Protein AF-A0A5K0XU65-F1 (afdb_monomer_lite)

Radius of gyration: 23.32 Å; chains: 1; bounding box: 62×38×69 Å

Organism: NCBI:txid210225

Secondary structure (DSSP, 8-state):
--------------------------------------PPPPPPP-------TTS-HHHHHHHHHHHHHHHHHHHHHHTTS-SSS---TTSHHHHHHHHHHHHHHHHHHHHHHTSGGG--

pLDDT: mean 71.57, std 26.28, range [26.27, 98.19]

InterPro domains:
  IPR002013 SAC domain [PS50275] (1-114)
  IPR043573 Polyphosphoinositide phosphatase Fig4-like [PTHR45738] (4-120)

Sequence (120 aa):
QNGGLYVSGSTESNNSEDSQDAEFGNEEGSIDMNASHVVKDPMFQTGVLRTNCIDCLDRTNVAQYAYGLAALGQQLYALGLTDDPTIDLDAPLAEKLMEFYERMGDTLALQYGGSPAHNK

Structure (mmCIF, N/CA/C/O backbone):
data_AF-A0A5K0XU65-F1
#
_entry.id   AF-A0A5K0XU65-F1
#
loop_
_atom_site.group_PDB
_atom_site.id
_atom_site.type_symbol
_atom_site.label_atom_id
_atom_site.label_alt_id
_atom_site.label_comp_id
_atom_site.label_asym_id
_atom_site.label_entity_id
_atom_site.label_seq_id
_atom_site.pdbx_PDB_ins_code
_atom_site.Cartn_x
_atom_site.Cartn_y
_atom_site.Cartn_z
_atom_site.occupancy
_atom_site.B_iso_or_equiv
_atom_site.auth_seq_id
_atom_site.auth_comp_id
_atom_site.auth_asym_id
_atom_site.auth_atom_id
_atom_site.pdbx_PDB_model_num
ATOM 1 N N . GLN A 1 1 ? -9.257 -25.158 -4.599 1.00 36.75 1 GLN A N 1
ATOM 2 C CA . GLN A 1 1 ? -8.281 -25.139 -3.491 1.00 36.75 1 GLN A CA 1
ATOM 3 C C . GLN A 1 1 ? -8.238 -23.703 -3.005 1.00 36.75 1 GLN A C 1
ATOM 5 O O . GLN A 1 1 ? -7.588 -22.883 -3.633 1.00 36.75 1 GLN A O 1
ATOM 10 N N . ASN A 1 2 ? -9.043 -23.378 -1.993 1.00 31.23 2 ASN A N 1
ATOM 11 C CA . ASN A 1 2 ? -9.163 -22.018 -1.471 1.00 31.23 2 ASN A CA 1
ATOM 12 C C . ASN A 1 2 ? -8.254 -21.912 -0.247 1.00 31.23 2 ASN A C 1
ATOM 14 O O . ASN A 1 2 ? -8.581 -22.452 0.806 1.00 31.23 2 ASN A O 1
ATOM 18 N N . GLY A 1 3 ? -7.087 -21.292 -0.415 1.00 30.89 3 GLY A N 1
ATOM 19 C CA . GLY A 1 3 ? -6.159 -21.002 0.674 1.00 30.89 3 GLY A CA 1
ATOM 20 C C . GLY A 1 3 ? -6.478 -19.642 1.278 1.00 30.89 3 GLY A C 1
ATOM 21 O O . GLY A 1 3 ? -5.951 -18.635 0.821 1.00 30.89 3 GLY A O 1
ATOM 22 N N . GLY A 1 4 ? -7.362 -19.612 2.276 1.00 32.38 4 GLY A N 1
ATOM 23 C CA . GLY A 1 4 ? -7.521 -18.447 3.144 1.00 32.38 4 GLY A CA 1
ATOM 24 C C . GLY A 1 4 ? -6.329 -18.360 4.095 1.00 32.38 4 GLY A C 1
ATOM 25 O O . GLY A 1 4 ? -6.037 -19.321 4.807 1.00 32.38 4 GLY A O 1
ATOM 26 N N . LEU A 1 5 ? -5.618 -17.234 4.076 1.00 35.59 5 LEU A N 1
ATOM 27 C CA . LEU A 1 5 ? -4.497 -16.965 4.971 1.00 35.59 5 LEU A CA 1
ATOM 28 C C . LEU A 1 5 ? -5.052 -16.469 6.314 1.00 35.59 5 LEU A C 1
ATOM 30 O O . LEU A 1 5 ? -5.423 -15.307 6.445 1.00 35.59 5 LEU A O 1
ATOM 34 N N . TYR A 1 6 ? -5.137 -17.363 7.298 1.00 31.25 6 TY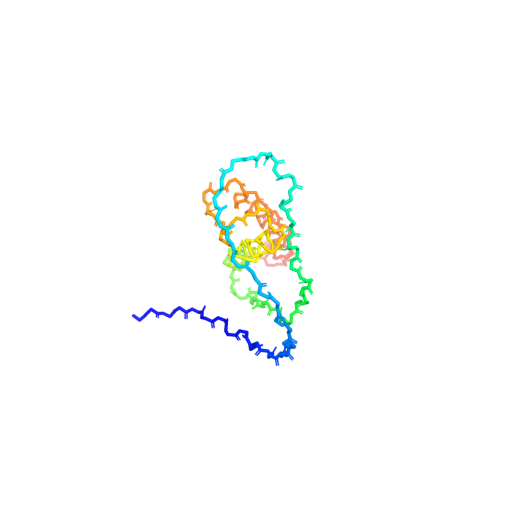R A N 1
ATOM 35 C CA . TYR A 1 6 ? -5.501 -17.013 8.671 1.00 31.25 6 TYR A CA 1
ATOM 36 C C . TYR A 1 6 ? -4.236 -16.698 9.470 1.00 31.25 6 TYR A C 1
ATOM 38 O O . TYR A 1 6 ? -3.353 -17.544 9.609 1.00 31.25 6 TYR A O 1
ATOM 46 N N . VAL A 1 7 ? -4.151 -15.483 10.008 1.00 35.88 7 VAL A N 1
ATOM 47 C CA . VAL A 1 7 ? -3.113 -15.095 10.968 1.00 35.88 7 VAL A CA 1
ATOM 48 C C . VAL A 1 7 ? -3.657 -15.370 12.370 1.00 35.88 7 VAL A C 1
ATOM 50 O O . VAL A 1 7 ? -4.451 -14.597 12.897 1.00 35.88 7 VAL A O 1
ATOM 53 N N . SER A 1 8 ? -3.263 -16.496 12.969 1.00 33.38 8 SER A N 1
ATOM 54 C CA . SER A 1 8 ? -3.530 -16.772 14.385 1.00 33.38 8 SER A CA 1
ATOM 55 C C . SER A 1 8 ? -2.557 -15.981 15.257 1.00 33.38 8 SER A C 1
ATOM 57 O O . SER A 1 8 ? -1.386 -16.335 15.364 1.00 33.38 8 SER A O 1
ATOM 59 N N . GLY A 1 9 ? -3.051 -14.918 15.891 1.00 32.47 9 GLY A N 1
ATOM 60 C CA . GLY A 1 9 ? -2.412 -14.317 17.058 1.00 32.47 9 GLY A CA 1
ATOM 61 C C . GLY A 1 9 ? -2.825 -15.085 18.312 1.00 32.47 9 GLY A C 1
ATOM 62 O O . GLY A 1 9 ? -4.011 -15.195 18.610 1.00 32.47 9 GLY A O 1
ATOM 63 N N . SER A 1 10 ? -1.859 -15.656 19.022 1.00 30.56 10 SER A N 1
ATOM 64 C CA . SER A 1 10 ? -2.054 -16.299 20.320 1.00 30.56 10 SER A CA 1
ATOM 65 C C . SER A 1 10 ? -2.431 -15.256 21.376 1.00 30.56 10 SER A C 1
ATOM 67 O O . SER A 1 10 ? -1.622 -14.396 21.714 1.00 30.56 10 SER A O 1
ATOM 69 N N . THR A 1 11 ? -3.659 -15.329 21.887 1.00 33.72 11 THR A N 1
ATOM 70 C CA . THR A 1 11 ? -4.126 -14.560 23.046 1.00 33.72 11 THR A CA 1
ATOM 71 C C . THR A 1 11 ? -3.619 -15.206 24.331 1.00 33.72 11 THR A C 1
ATOM 73 O O . THR A 1 11 ? -4.070 -16.293 24.693 1.00 33.72 11 THR A O 1
ATOM 76 N N . GLU A 1 12 ? -2.700 -14.541 25.028 1.00 30.16 12 GLU A N 1
ATOM 77 C CA . GLU A 1 12 ? -2.394 -14.848 26.425 1.00 30.16 12 GLU A CA 1
ATOM 78 C C . GLU A 1 12 ? -3.507 -14.273 27.310 1.00 30.16 12 GLU A C 1
ATOM 80 O O . GLU A 1 12 ? -3.736 -13.065 27.362 1.00 30.16 12 GLU A O 1
ATOM 85 N N . SER A 1 13 ? -4.253 -15.169 27.954 1.00 30.16 13 SER A N 1
ATOM 86 C CA . SER A 1 13 ? -5.329 -14.849 28.887 1.00 30.16 13 SER A CA 1
ATOM 87 C C . SER A 1 13 ? -4.746 -14.470 30.247 1.00 30.16 13 SER A C 1
ATOM 89 O O . SER A 1 13 ? -4.105 -15.302 30.882 1.00 30.16 13 SER A O 1
ATOM 91 N N . ASN A 1 14 ? -5.033 -13.262 30.731 1.00 30.45 14 ASN A N 1
ATOM 92 C CA . ASN A 1 14 ? -4.932 -12.944 32.153 1.00 30.45 14 ASN A CA 1
ATOM 93 C C . ASN A 1 14 ? -6.325 -12.580 32.670 1.00 30.45 14 ASN A C 1
ATOM 95 O O . ASN A 1 14 ? -6.862 -11.519 32.360 1.00 30.45 14 ASN A O 1
ATOM 99 N N . ASN A 1 15 ? -6.900 -13.518 33.424 1.00 32.25 15 ASN A N 1
ATOM 100 C CA . ASN A 1 15 ? -8.128 -13.347 34.187 1.00 32.25 15 ASN A CA 1
ATOM 101 C C . ASN A 1 15 ? -7.873 -12.433 35.388 1.00 32.25 15 ASN A C 1
ATOM 103 O O . ASN A 1 15 ? -6.987 -12.717 36.193 1.00 32.25 15 ASN A O 1
ATOM 107 N N . SER A 1 16 ? -8.736 -11.437 35.558 1.00 36.78 16 SER A N 1
ATOM 108 C CA . SER A 1 16 ? -8.997 -10.809 36.852 1.00 36.78 16 SER A CA 1
ATOM 109 C C . SER A 1 16 ? -10.503 -10.604 36.949 1.00 36.78 16 SER A C 1
ATOM 111 O O . SER A 1 16 ? -11.066 -9.766 36.249 1.00 36.78 16 SER A O 1
ATOM 113 N N . GLU A 1 17 ? -11.147 -11.438 37.756 1.00 37.38 17 GLU A N 1
ATOM 114 C CA . GLU A 1 17 ? -12.556 -11.338 38.126 1.00 37.38 17 GLU A CA 1
ATOM 115 C C . GLU A 1 17 ? -12.764 -10.115 39.033 1.00 37.38 17 GLU A C 1
ATOM 117 O O . GLU A 1 17 ? -12.010 -9.941 39.988 1.00 37.38 17 GLU A O 1
ATOM 122 N N . ASP A 1 18 ? -13.804 -9.317 38.790 1.00 29.36 18 ASP A N 1
ATOM 123 C CA . ASP A 1 18 ? -14.659 -8.849 39.886 1.00 29.36 18 ASP A CA 1
ATOM 124 C C . ASP A 1 18 ? -16.065 -8.533 39.360 1.00 29.36 18 ASP A C 1
ATOM 126 O O . ASP A 1 18 ? -16.238 -7.974 38.276 1.00 29.36 18 ASP A O 1
ATOM 130 N N . SER A 1 19 ? -17.063 -8.966 40.122 1.00 40.88 19 SER A N 1
ATOM 131 C CA . SER A 1 19 ? -18.485 -9.000 39.772 1.00 40.88 19 SER A CA 1
ATOM 132 C C . SER A 1 19 ? -19.232 -7.982 40.618 1.00 40.88 19 SER A C 1
ATOM 134 O O . SER A 1 19 ? -19.071 -8.026 41.833 1.00 40.88 19 SER A O 1
ATOM 136 N N . GLN A 1 20 ? -20.090 -7.140 40.030 1.00 36.66 20 GLN A N 1
ATOM 137 C CA . GLN A 1 20 ? -21.218 -6.533 40.751 1.00 36.66 20 GLN A CA 1
ATOM 138 C C . GLN A 1 20 ? -22.431 -6.376 39.832 1.00 36.66 20 GLN A C 1
ATOM 140 O O . GLN A 1 20 ? -22.330 -5.965 38.676 1.00 36.66 20 GLN A O 1
ATOM 145 N N . ASP A 1 21 ? -23.576 -6.723 40.400 1.00 34.25 21 ASP A N 1
ATOM 146 C CA . ASP A 1 21 ? -24.852 -6.992 39.755 1.00 34.25 21 ASP A CA 1
ATOM 147 C C . ASP A 1 21 ? -25.810 -5.807 39.964 1.00 34.25 21 ASP A C 1
ATOM 149 O O . ASP A 1 21 ? -25.818 -5.227 41.049 1.00 34.25 21 ASP A O 1
ATOM 153 N N . ALA A 1 22 ? -26.662 -5.492 38.978 1.00 34.62 22 ALA A N 1
ATOM 154 C CA . ALA A 1 22 ? -28.028 -4.972 39.179 1.00 34.62 22 ALA A CA 1
ATOM 155 C C . ALA A 1 22 ? -28.775 -4.814 37.834 1.00 34.62 22 ALA A C 1
ATOM 157 O O . ALA A 1 22 ? -28.377 -4.028 36.978 1.00 34.62 22 ALA A O 1
ATOM 158 N N . GLU A 1 23 ? -29.889 -5.534 37.666 1.00 38.25 23 GLU A N 1
ATOM 159 C CA . GLU A 1 23 ? -30.911 -5.292 36.630 1.00 38.25 23 GLU A CA 1
ATOM 160 C C . GLU A 1 23 ? -31.789 -4.066 36.970 1.00 38.25 23 GLU A C 1
ATOM 162 O O . GLU A 1 23 ? -32.086 -3.864 38.147 1.00 38.25 23 GLU A O 1
ATOM 167 N N . PHE A 1 24 ? -32.274 -3.320 35.954 1.00 26.27 24 PHE A N 1
ATOM 168 C CA . PHE A 1 24 ? -33.710 -3.029 35.682 1.00 26.27 24 PHE A CA 1
ATOM 169 C C . PHE A 1 24 ? -33.932 -1.839 34.700 1.00 26.27 24 PHE A C 1
ATOM 171 O O . PHE A 1 24 ? -33.613 -0.702 35.024 1.00 26.27 24 PHE A O 1
ATOM 178 N N . GLY A 1 25 ? -34.575 -2.106 33.548 1.00 27.86 25 GLY A N 1
ATOM 179 C CA . GLY A 1 25 ? -35.732 -1.348 33.009 1.00 27.86 25 GLY A CA 1
ATOM 180 C C . GLY A 1 25 ? -35.592 0.033 32.321 1.00 27.86 25 GLY A C 1
ATOM 181 O O . GLY A 1 25 ? -35.569 1.053 32.993 1.00 27.86 25 GLY A O 1
ATOM 182 N N . ASN A 1 26 ? -35.682 0.007 30.980 1.00 28.50 26 ASN A N 1
ATOM 183 C CA . ASN A 1 26 ? -36.241 0.938 29.965 1.00 28.50 26 ASN A CA 1
ATOM 184 C C . ASN A 1 26 ? -36.215 2.486 30.077 1.00 28.50 26 ASN A C 1
ATOM 186 O O . ASN A 1 26 ? -36.899 3.088 30.896 1.00 28.50 26 ASN A O 1
ATOM 190 N N . GLU A 1 27 ? -35.555 3.056 29.052 1.00 41.28 27 GLU A N 1
ATOM 191 C CA . GLU A 1 27 ? -35.951 4.139 28.120 1.00 41.28 27 GLU A CA 1
ATOM 192 C C . GLU A 1 27 ? -36.721 5.362 28.649 1.00 41.28 27 GLU A C 1
ATOM 194 O O . GLU A 1 27 ? -37.926 5.322 28.866 1.00 41.28 27 GLU A O 1
ATOM 199 N N . GLU A 1 28 ? -36.020 6.497 28.725 1.00 39.47 28 GLU A N 1
ATOM 200 C CA . GLU A 1 28 ? -36.192 7.661 27.834 1.00 39.47 28 GLU A CA 1
ATOM 201 C C . GLU A 1 28 ? -35.260 8.781 28.332 1.00 39.47 28 GLU A C 1
ATOM 203 O O . GLU A 1 28 ? -35.490 9.368 29.389 1.00 39.47 28 GLU A O 1
ATOM 208 N N . GLY A 1 29 ? -34.187 9.099 27.595 1.00 32.75 29 GLY A N 1
ATOM 209 C CA . GLY A 1 29 ? -33.371 10.259 27.953 1.00 32.75 29 GLY A CA 1
ATOM 210 C C . GLY A 1 29 ? -31.990 10.364 27.315 1.00 32.75 29 GLY A C 1
ATOM 211 O O . GLY A 1 29 ? -31.207 9.426 27.347 1.00 32.75 29 GLY A O 1
ATOM 212 N N . SER A 1 30 ? -31.707 11.599 26.887 1.00 35.31 30 SER A N 1
ATOM 213 C CA . SER A 1 30 ? -30.398 12.274 26.820 1.00 35.31 30 SER A CA 1
ATOM 214 C C . SER A 1 30 ? -29.348 11.803 25.805 1.00 35.31 30 SER A C 1
ATOM 216 O O . SER A 1 30 ? -28.972 10.647 25.702 1.00 35.31 30 SER A O 1
ATOM 218 N N . ILE A 1 31 ? -28.847 12.787 25.053 1.00 52.25 31 ILE A N 1
ATOM 219 C CA . ILE A 1 31 ? -27.721 12.677 24.125 1.00 52.25 31 ILE A CA 1
ATOM 220 C C . ILE A 1 31 ? -26.461 12.372 24.946 1.00 52.25 31 ILE A C 1
ATOM 222 O O . ILE A 1 31 ? -25.868 13.282 25.528 1.00 52.25 31 ILE A O 1
ATOM 226 N N . ASP A 1 32 ? -26.059 11.105 24.990 1.00 35.59 32 ASP A N 1
ATOM 227 C CA . ASP A 1 32 ? -24.834 10.690 25.664 1.00 35.59 32 ASP A CA 1
ATOM 228 C C . ASP A 1 32 ? -23.615 10.945 24.773 1.00 35.59 32 ASP A C 1
ATOM 230 O O . ASP A 1 32 ? -23.300 10.213 23.834 1.00 35.59 32 ASP A O 1
ATOM 234 N N . MET A 1 33 ? -22.893 12.012 25.105 1.00 50.62 33 MET A N 1
ATOM 235 C CA . MET A 1 33 ? -21.524 12.262 24.657 1.00 50.62 33 MET A CA 1
ATOM 236 C C . MET A 1 33 ? -20.573 11.302 25.383 1.00 50.62 33 MET A C 1
ATOM 238 O O . MET A 1 33 ? -19.815 11.714 26.257 1.00 50.62 33 MET A O 1
ATOM 242 N N . ASN A 1 34 ? -20.633 10.009 25.065 1.00 49.75 34 ASN A N 1
ATOM 243 C CA . ASN A 1 34 ? -19.644 9.041 25.535 1.00 49.75 34 ASN A CA 1
ATOM 244 C C . ASN A 1 34 ? -19.475 7.867 24.561 1.00 49.75 34 ASN A C 1
ATOM 246 O O . ASN A 1 34 ? -19.672 6.706 24.909 1.00 49.75 34 ASN A O 1
ATOM 250 N N . ALA A 1 35 ? -19.060 8.160 23.329 1.00 54.72 35 ALA A N 1
ATOM 251 C CA . ALA A 1 35 ? -18.308 7.173 22.566 1.00 54.72 35 ALA A CA 1
ATOM 252 C C . ALA A 1 35 ? -16.873 7.201 23.105 1.00 54.72 35 ALA A C 1
ATOM 254 O O . ALA A 1 35 ? -16.019 7.930 22.600 1.00 54.72 35 ALA A O 1
ATOM 255 N N . SER A 1 36 ? -16.628 6.471 24.196 1.00 56.88 36 SER A N 1
ATOM 256 C CA . SER A 1 36 ? -15.283 6.253 24.719 1.00 56.88 36 SER A CA 1
ATOM 257 C C . SER A 1 36 ? -14.506 5.486 23.650 1.00 56.88 36 SER A C 1
ATOM 259 O O . SER A 1 36 ? -14.617 4.270 23.532 1.00 56.88 36 SER A O 1
ATOM 261 N N . HIS A 1 37 ? -13.805 6.225 22.793 1.00 62.06 37 HIS A N 1
ATOM 262 C CA . HIS A 1 37 ? -13.047 5.695 21.674 1.00 62.06 37 HIS A CA 1
ATOM 263 C C . HIS A 1 37 ? -11.922 4.813 22.226 1.00 62.06 37 HIS A C 1
ATOM 265 O O . HIS A 1 37 ? -10.893 5.315 22.683 1.00 62.06 37 HIS A O 1
ATOM 271 N N . VAL A 1 38 ? -12.149 3.497 22.246 1.00 65.31 38 VAL A N 1
ATOM 272 C CA . VAL A 1 38 ? -11.159 2.504 22.672 1.00 65.31 38 VAL A CA 1
ATOM 273 C C . VAL A 1 38 ? -10.078 2.452 21.598 1.00 65.31 38 VAL A C 1
ATOM 275 O O . VAL A 1 38 ? -10.146 1.668 20.654 1.00 65.31 38 VAL A O 1
ATOM 278 N N . VAL A 1 39 ? -9.088 3.336 21.715 1.00 69.19 39 VAL A N 1
ATOM 279 C CA . VAL A 1 39 ? -7.866 3.257 20.914 1.00 69.19 39 VAL A CA 1
ATOM 280 C C . VAL A 1 39 ? -7.154 1.974 21.332 1.00 69.19 39 VAL A C 1
ATOM 282 O O . VAL A 1 39 ? -6.815 1.816 22.504 1.00 69.19 39 VAL A O 1
ATOM 285 N N . LYS A 1 40 ? -6.957 1.041 20.395 1.00 76.06 40 LYS A N 1
ATOM 286 C CA . LYS A 1 40 ? -6.161 -0.166 20.651 1.00 76.06 40 LYS A CA 1
ATOM 287 C C . LYS A 1 40 ? -4.722 0.230 20.978 1.00 76.06 40 LYS A C 1
ATOM 289 O O . LYS A 1 40 ? -4.177 1.140 20.351 1.00 76.06 40 LYS A O 1
ATOM 294 N N . ASP A 1 41 ? -4.102 -0.478 21.919 1.00 85.94 41 ASP A N 1
ATOM 295 C CA . ASP A 1 41 ? -2.695 -0.258 22.249 1.00 85.94 41 ASP A CA 1
ATOM 296 C C . ASP A 1 41 ? -1.801 -0.429 21.006 1.00 85.94 41 ASP A C 1
ATOM 298 O O . ASP A 1 41 ? -2.048 -1.310 20.171 1.00 85.94 41 ASP A O 1
ATOM 302 N N . PRO A 1 42 ? -0.753 0.401 20.851 1.00 88.38 42 PRO A N 1
ATOM 303 C CA . PRO A 1 42 ? 0.125 0.332 19.695 1.00 88.38 42 PRO A CA 1
ATOM 304 C C . PRO A 1 42 ? 0.874 -1.004 19.646 1.00 88.38 42 PRO A C 1
ATOM 306 O O . PRO A 1 42 ? 1.470 -1.447 20.627 1.00 88.38 42 PRO A O 1
ATOM 309 N N . MET A 1 43 ? 0.892 -1.622 18.464 1.00 91.38 43 MET A N 1
ATOM 310 C CA . MET A 1 43 ? 1.632 -2.856 18.198 1.00 91.38 43 MET A CA 1
ATOM 311 C C . MET A 1 43 ? 2.910 -2.566 17.406 1.00 91.38 43 MET A C 1
ATOM 313 O O . MET A 1 43 ? 2.920 -1.738 16.494 1.00 91.38 43 MET A O 1
ATOM 317 N N . PHE A 1 44 ? 3.986 -3.289 17.715 1.00 95.38 44 PHE A N 1
ATOM 318 C CA . PHE A 1 44 ? 5.246 -3.196 16.976 1.00 95.38 44 PHE A CA 1
ATOM 319 C C . PHE A 1 44 ? 5.271 -4.149 15.773 1.00 95.38 44 PHE A C 1
ATOM 321 O O . PHE A 1 44 ? 4.791 -5.280 15.852 1.00 95.38 44 PHE A O 1
ATOM 328 N N . GLN A 1 45 ? 5.879 -3.715 14.664 1.00 96.31 45 GLN A N 1
ATOM 329 C CA . GLN A 1 45 ? 6.125 -4.569 13.499 1.00 96.31 45 GLN A CA 1
ATOM 330 C C . GLN A 1 45 ? 7.154 -5.655 13.844 1.00 96.31 45 GLN A C 1
ATOM 332 O O . GLN A 1 45 ? 8.290 -5.353 14.203 1.00 96.31 45 GLN A O 1
ATOM 337 N N . THR A 1 46 ? 6.773 -6.923 13.690 1.00 96.50 46 THR A N 1
ATOM 338 C CA . THR A 1 46 ? 7.625 -8.081 14.020 1.00 96.50 46 THR A CA 1
ATOM 339 C C . THR A 1 46 ? 8.275 -8.741 12.802 1.00 96.50 46 THR A C 1
ATOM 341 O O . THR A 1 46 ? 9.134 -9.606 12.959 1.00 96.50 46 THR A O 1
ATOM 344 N N . GLY A 1 47 ? 7.900 -8.342 11.583 1.00 95.75 47 GLY A N 1
ATOM 345 C CA . GLY A 1 47 ? 8.394 -8.951 10.348 1.00 95.75 47 GLY A CA 1
ATOM 346 C C . GLY A 1 47 ? 8.344 -8.016 9.145 1.00 95.75 47 GLY A C 1
ATOM 347 O O . GLY A 1 47 ? 7.695 -6.973 9.176 1.00 95.75 47 GLY A O 1
ATOM 348 N N . VAL A 1 48 ? 9.039 -8.399 8.071 1.00 94.81 48 VAL A N 1
ATOM 349 C CA . VAL A 1 48 ? 9.144 -7.616 6.830 1.00 94.81 48 VAL A CA 1
ATOM 350 C C . VAL A 1 48 ? 8.855 -8.481 5.609 1.00 94.81 48 VAL A C 1
ATOM 352 O O . VAL A 1 48 ? 9.314 -9.620 5.521 1.00 94.81 48 VAL A O 1
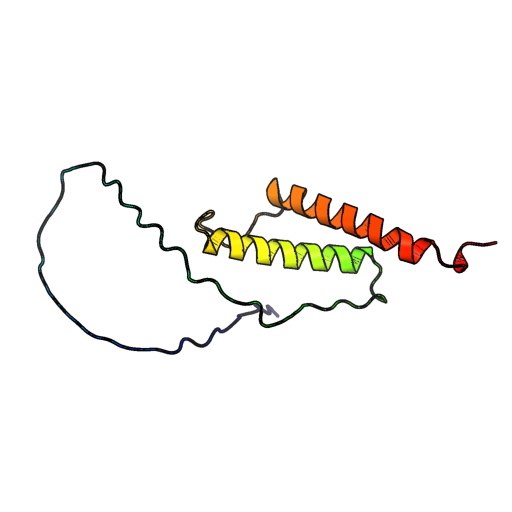ATOM 355 N N . LEU A 1 49 ? 8.136 -7.915 4.643 1.00 90.69 49 LEU A N 1
ATOM 356 C CA . LEU A 1 49 ? 8.010 -8.493 3.311 1.00 90.69 49 LEU A CA 1
ATOM 357 C C . LEU A 1 49 ? 9.253 -8.126 2.495 1.00 90.69 49 LEU A C 1
ATOM 359 O O . LEU A 1 49 ? 9.619 -6.955 2.411 1.00 90.69 49 LEU A O 1
ATOM 363 N N . ARG A 1 50 ? 9.897 -9.122 1.880 1.00 91.00 50 ARG A N 1
ATOM 364 C CA . ARG A 1 50 ? 11.001 -8.911 0.937 1.00 91.00 50 ARG A CA 1
ATOM 365 C C . ARG A 1 50 ? 10.635 -9.456 -0.433 1.00 91.00 50 ARG A C 1
ATOM 367 O O . ARG A 1 50 ? 10.225 -10.606 -0.553 1.00 91.00 50 ARG A O 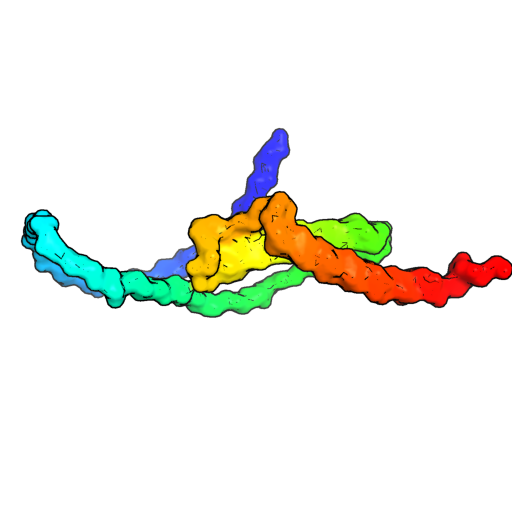1
ATOM 374 N N . THR A 1 51 ? 10.839 -8.632 -1.448 1.00 85.38 51 THR A N 1
ATOM 375 C CA . THR A 1 51 ? 10.682 -8.957 -2.868 1.00 85.38 51 THR A CA 1
ATOM 376 C C . THR A 1 51 ? 12.062 -8.995 -3.534 1.00 85.38 51 THR A C 1
ATOM 378 O O . THR A 1 51 ? 13.010 -8.374 -3.047 1.00 85.38 51 THR A O 1
ATOM 381 N N . ASN A 1 52 ? 12.219 -9.781 -4.603 1.00 78.12 52 ASN A N 1
ATOM 382 C CA . ASN A 1 52 ? 13.491 -9.927 -5.318 1.00 78.12 52 ASN A CA 1
ATOM 383 C C . ASN A 1 52 ? 13.477 -9.099 -6.613 1.00 78.12 52 ASN A C 1
ATOM 385 O O . ASN A 1 52 ? 12.489 -9.092 -7.335 1.00 78.12 52 ASN A O 1
ATOM 389 N N . CYS A 1 53 ? 14.601 -8.459 -6.939 1.00 67.88 53 CYS A N 1
ATOM 390 C CA . CYS A 1 53 ? 14.796 -7.651 -8.144 1.00 67.88 53 CYS A CA 1
ATOM 391 C C . CYS A 1 53 ? 14.691 -8.425 -9.473 1.00 67.88 53 CYS A C 1
ATOM 393 O O . CYS A 1 53 ? 14.620 -7.795 -10.526 1.00 67.88 53 CYS A O 1
ATOM 395 N N . ILE A 1 54 ? 14.725 -9.767 -9.463 1.00 70.06 54 ILE A N 1
ATOM 396 C CA . ILE A 1 54 ? 14.488 -10.570 -10.679 1.00 70.06 54 ILE A CA 1
ATOM 397 C C . ILE A 1 54 ? 13.021 -10.521 -11.128 1.00 70.06 54 ILE A C 1
ATOM 399 O O . ILE A 1 54 ? 12.718 -10.695 -12.311 1.00 70.06 54 ILE A O 1
ATOM 403 N N . ASP A 1 55 ? 12.111 -10.234 -10.198 1.00 68.75 55 ASP A N 1
ATOM 404 C CA . ASP A 1 55 ? 10.739 -9.890 -10.515 1.00 68.75 55 ASP A CA 1
ATOM 405 C C . ASP A 1 55 ? 10.742 -8.443 -10.996 1.00 68.75 55 ASP A C 1
ATOM 407 O O . ASP A 1 55 ? 11.051 -7.534 -10.227 1.00 68.75 55 ASP A O 1
ATOM 411 N N . CYS A 1 56 ? 10.466 -8.238 -12.288 1.00 75.94 56 CYS A N 1
ATOM 412 C CA . CYS A 1 56 ? 10.487 -6.919 -12.920 1.00 75.94 56 CYS A CA 1
ATOM 413 C C . CYS A 1 56 ? 9.842 -5.851 -12.023 1.00 75.94 56 CYS A C 1
ATOM 415 O O . CYS A 1 56 ? 8.831 -6.125 -11.369 1.00 75.94 56 CYS A O 1
ATOM 417 N N . LEU A 1 57 ? 10.440 -4.655 -12.008 1.00 79.19 57 LEU A N 1
ATOM 418 C CA . LEU A 1 57 ? 10.127 -3.574 -11.070 1.00 79.19 57 LEU A CA 1
ATOM 419 C C . LEU A 1 57 ? 8.614 -3.360 -10.894 1.00 79.19 57 LEU A C 1
ATOM 421 O O . LEU A 1 57 ? 8.145 -3.277 -9.764 1.00 79.19 57 LEU A O 1
ATOM 425 N N . ASP A 1 58 ? 7.851 -3.413 -11.986 1.00 83.62 58 ASP A N 1
ATOM 426 C CA . ASP A 1 58 ? 6.395 -3.250 -11.989 1.00 83.62 58 ASP A CA 1
ATOM 427 C C . ASP A 1 58 ? 5.655 -4.330 -11.182 1.00 83.62 58 ASP A C 1
ATOM 429 O O . ASP A 1 58 ? 4.788 -4.013 -10.369 1.00 83.62 58 ASP A O 1
ATOM 433 N N . ARG A 1 59 ? 6.021 -5.615 -11.328 1.00 84.75 59 ARG A N 1
ATOM 434 C CA . ARG A 1 59 ? 5.394 -6.715 -10.564 1.00 84.75 59 ARG A CA 1
ATOM 435 C C . ARG A 1 59 ? 5.703 -6.598 -9.077 1.00 84.75 59 ARG A C 1
ATOM 437 O O . ARG A 1 59 ? 4.829 -6.824 -8.242 1.00 84.75 59 ARG A O 1
ATOM 444 N N . THR A 1 60 ? 6.934 -6.213 -8.757 1.00 89.31 60 THR A N 1
ATOM 445 C CA . THR A 1 60 ? 7.359 -5.962 -7.381 1.00 89.31 60 THR A CA 1
ATOM 446 C C . THR A 1 60 ? 6.626 -4.760 -6.778 1.00 89.31 60 THR A C 1
ATOM 448 O O . THR A 1 60 ? 6.234 -4.813 -5.613 1.00 89.31 60 THR A O 1
ATOM 451 N N . ASN A 1 61 ? 6.394 -3.700 -7.552 1.00 90.25 61 ASN A N 1
ATOM 452 C CA . ASN A 1 61 ? 5.710 -2.498 -7.085 1.00 90.25 61 ASN A CA 1
ATOM 453 C C . ASN A 1 61 ? 4.215 -2.745 -6.826 1.00 90.25 61 ASN A C 1
ATOM 455 O O . ASN A 1 61 ? 3.705 -2.373 -5.772 1.00 90.25 61 ASN A O 1
ATOM 459 N N . VAL A 1 62 ? 3.538 -3.467 -7.726 1.00 92.25 62 VAL A N 1
ATOM 460 C CA . VAL A 1 62 ? 2.128 -3.866 -7.553 1.00 92.25 62 VAL A CA 1
ATOM 461 C C . VAL A 1 62 ? 1.946 -4.756 -6.322 1.00 92.25 62 VAL A C 1
ATOM 463 O O . VAL A 1 62 ? 1.003 -4.567 -5.555 1.00 92.25 62 VAL A O 1
ATOM 466 N N . ALA A 1 63 ? 2.862 -5.702 -6.090 1.00 92.00 63 ALA A N 1
ATOM 467 C CA . ALA A 1 63 ? 2.816 -6.533 -4.892 1.00 92.00 63 ALA A CA 1
ATOM 468 C C . ALA A 1 63 ? 2.957 -5.686 -3.619 1.00 92.00 63 ALA A C 1
ATOM 470 O O . ALA A 1 63 ? 2.170 -5.843 -2.687 1.00 92.00 63 ALA A O 1
ATOM 471 N N . GLN A 1 64 ? 3.921 -4.760 -3.581 1.00 94.69 64 GLN A N 1
ATOM 472 C CA . GLN A 1 64 ? 4.095 -3.877 -2.427 1.00 94.69 64 GLN A CA 1
ATOM 473 C C . GLN A 1 64 ? 2.868 -2.986 -2.191 1.00 94.69 64 GLN A C 1
ATOM 475 O O . GLN A 1 64 ? 2.442 -2.864 -1.045 1.00 94.69 64 GLN A O 1
ATOM 480 N N . TYR A 1 65 ? 2.253 -2.450 -3.250 1.00 96.56 65 TYR A N 1
ATOM 481 C CA . TYR A 1 65 ? 0.996 -1.707 -3.159 1.00 96.56 65 TYR A CA 1
ATOM 482 C C . TYR A 1 65 ? -0.108 -2.532 -2.489 1.00 96.56 65 TYR A C 1
ATOM 484 O O . TYR A 1 65 ? -0.718 -2.064 -1.530 1.00 96.56 65 TYR A O 1
ATOM 492 N N . ALA A 1 66 ? -0.327 -3.774 -2.930 1.00 95.88 66 ALA A N 1
ATOM 493 C CA . ALA A 1 66 ? -1.386 -4.623 -2.387 1.00 95.88 66 ALA A CA 1
ATOM 494 C C . ALA A 1 66 ? -1.203 -4.895 -0.882 1.00 95.88 66 ALA A C 1
ATOM 496 O O . ALA A 1 66 ? -2.147 -4.762 -0.101 1.00 95.88 66 ALA A O 1
ATOM 497 N N . TYR A 1 67 ? 0.022 -5.218 -0.451 1.00 96.56 67 TYR A N 1
ATOM 498 C CA . TYR A 1 67 ? 0.324 -5.396 0.973 1.00 96.56 67 TYR A CA 1
ATOM 499 C C . TYR A 1 67 ? 0.235 -4.083 1.758 1.00 96.56 67 TYR A C 1
ATOM 501 O O . TYR A 1 67 ? -0.241 -4.081 2.893 1.00 96.56 67 TYR A O 1
ATOM 509 N N . GLY A 1 68 ? 0.657 -2.968 1.160 1.00 97.38 68 GLY A N 1
ATOM 510 C CA . GLY A 1 68 ? 0.541 -1.638 1.747 1.00 97.38 68 GLY A CA 1
ATOM 511 C C . GLY A 1 68 ? -0.911 -1.223 1.970 1.00 97.38 68 GLY A C 1
ATOM 512 O O . GLY A 1 68 ? -1.231 -0.703 3.035 1.00 97.38 68 GLY A O 1
ATOM 513 N N . LEU A 1 69 ? -1.797 -1.504 1.013 1.00 98.12 69 LEU A N 1
ATOM 514 C CA . LEU A 1 69 ? -3.224 -1.205 1.115 1.00 98.12 69 LEU A CA 1
ATOM 515 C C . LEU A 1 69 ? -3.887 -2.028 2.226 1.00 98.12 69 LEU A C 1
ATOM 517 O O . LEU A 1 69 ? -4.612 -1.479 3.053 1.00 98.12 69 LEU A O 1
ATOM 521 N N . ALA A 1 70 ? -3.576 -3.325 2.298 1.00 97.25 70 ALA A N 1
ATOM 522 C CA . ALA A 1 70 ? -4.065 -4.190 3.369 1.00 97.25 70 ALA A CA 1
ATOM 523 C C . ALA A 1 70 ? -3.577 -3.727 4.754 1.00 97.25 70 ALA A C 1
ATOM 525 O O . ALA A 1 70 ? -4.354 -3.690 5.707 1.00 97.25 70 ALA A O 1
ATOM 526 N N . ALA A 1 71 ? -2.303 -3.338 4.872 1.00 97.00 71 ALA A N 1
ATOM 527 C CA . ALA A 1 71 ? -1.750 -2.816 6.120 1.00 97.00 71 ALA A CA 1
ATOM 528 C C . ALA A 1 71 ? -2.389 -1.477 6.519 1.00 97.00 71 ALA A C 1
ATOM 530 O O . ALA A 1 71 ? -2.719 -1.288 7.689 1.00 97.00 71 ALA A O 1
ATOM 531 N N . LEU A 1 72 ? -2.610 -0.578 5.556 1.00 97.69 72 LEU A N 1
ATOM 532 C CA . LEU A 1 72 ? -3.261 0.710 5.786 1.00 97.69 72 LEU A CA 1
ATOM 533 C C . LEU A 1 72 ? -4.689 0.530 6.312 1.00 97.69 72 LEU A C 1
ATOM 535 O O . LEU A 1 72 ? -5.060 1.185 7.281 1.00 97.69 72 LEU A O 1
ATOM 539 N N . GLY A 1 73 ? -5.467 -0.391 5.737 1.00 97.44 73 GLY A N 1
ATOM 540 C CA . GLY A 1 73 ? -6.819 -0.689 6.220 1.00 9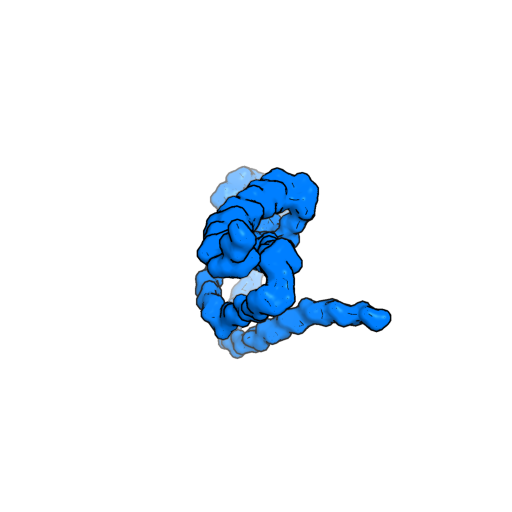7.44 73 GLY A CA 1
ATOM 541 C C . GLY A 1 73 ? -6.831 -1.156 7.679 1.00 97.44 73 GLY A C 1
ATOM 542 O O . GLY A 1 73 ? -7.566 -0.612 8.503 1.00 97.44 73 GLY A O 1
ATOM 543 N N . GLN A 1 74 ? -5.930 -2.075 8.042 1.00 96.31 74 GLN A N 1
ATOM 544 C CA . GLN A 1 74 ? -5.771 -2.538 9.428 1.00 96.31 74 GLN A CA 1
ATOM 545 C C . GLN A 1 74 ? -5.379 -1.402 10.383 1.00 96.31 74 GLN A C 1
ATOM 547 O O . GLN A 1 74 ? -5.890 -1.325 11.500 1.00 96.31 74 GLN A O 1
ATOM 552 N N . GLN A 1 75 ? -4.489 -0.505 9.950 1.00 96.12 75 GLN A N 1
ATOM 553 C CA . GLN A 1 75 ? -4.060 0.649 10.743 1.00 96.12 75 GLN A CA 1
ATOM 554 C C . GLN A 1 75 ? -5.205 1.639 10.972 1.00 96.12 75 GLN A C 1
ATOM 556 O O . GLN A 1 75 ? -5.407 2.084 12.100 1.00 96.12 75 GLN A O 1
ATOM 561 N N . LEU A 1 76 ? -5.982 1.959 9.935 1.00 95.69 76 LEU A N 1
ATOM 562 C CA . LEU A 1 76 ? -7.135 2.854 10.052 1.00 95.69 76 LEU A CA 1
ATOM 563 C C . LEU A 1 76 ? -8.220 2.263 10.956 1.00 95.69 76 LEU A C 1
ATOM 565 O O . LEU A 1 76 ? -8.785 2.985 11.776 1.00 95.69 76 LEU A O 1
ATOM 569 N N . TYR A 1 77 ? -8.462 0.955 10.856 1.00 94.75 77 TYR A N 1
ATOM 570 C CA . TYR A 1 77 ? -9.394 0.245 11.729 1.00 94.75 77 TYR A CA 1
ATOM 571 C C . TYR A 1 77 ? -8.925 0.247 13.189 1.00 94.75 77 TYR A C 1
ATOM 573 O O . TYR A 1 77 ? -9.710 0.484 14.103 1.00 94.75 77 TYR A O 1
ATOM 581 N N . ALA A 1 78 ? -7.628 0.045 13.439 1.00 93.00 78 ALA A N 1
ATOM 582 C CA . ALA A 1 78 ? -7.065 0.129 14.787 1.00 93.00 78 ALA A CA 1
ATOM 583 C C . ALA A 1 78 ? -7.159 1.542 15.393 1.00 93.00 78 ALA A C 1
ATOM 585 O O . ALA A 1 78 ? -7.285 1.676 16.610 1.00 93.00 78 ALA A O 1
ATOM 586 N N . LEU A 1 79 ? -7.130 2.577 14.548 1.00 93.31 79 LEU A N 1
ATOM 587 C CA . LEU A 1 79 ? -7.324 3.977 14.930 1.00 93.31 79 LEU A CA 1
ATOM 588 C C . LEU A 1 79 ? -8.801 4.386 15.053 1.00 93.31 79 LEU A C 1
ATOM 590 O O . LEU A 1 79 ? -9.049 5.543 15.373 1.00 93.31 79 LEU A O 1
ATOM 594 N N . GLY A 1 80 ? -9.755 3.488 14.779 1.00 92.62 80 GLY A N 1
ATOM 595 C CA . GLY A 1 80 ? -11.194 3.778 14.809 1.00 92.62 80 GLY A CA 1
ATOM 596 C C . GLY A 1 80 ? -11.663 4.769 13.737 1.00 92.62 80 GLY A C 1
ATOM 597 O O . GLY A 1 80 ? -12.701 5.405 13.892 1.00 92.62 80 GLY A O 1
ATOM 598 N N . LEU A 1 81 ? -10.901 4.915 12.646 1.00 93.38 81 LEU A N 1
ATOM 599 C CA . LEU A 1 81 ? -11.241 5.792 11.516 1.00 93.38 81 LEU A CA 1
ATOM 600 C C . LEU A 1 81 ? -12.119 5.101 10.460 1.00 93.38 81 LEU A C 1
ATOM 602 O O . LEU A 1 81 ? -12.659 5.766 9.580 1.00 93.38 81 LEU A O 1
ATOM 606 N N . THR A 1 82 ? -12.228 3.775 10.526 1.00 93.75 82 THR A N 1
ATOM 607 C CA . THR A 1 82 ? -13.077 2.935 9.673 1.00 93.75 82 THR A CA 1
ATOM 608 C C . THR A 1 82 ? -13.617 1.774 10.499 1.00 93.75 82 THR A C 1
ATOM 610 O O . THR A 1 82 ? -12.933 1.294 11.405 1.00 93.75 82 THR A O 1
ATOM 613 N N . ASP A 1 83 ? -14.819 1.309 10.164 1.00 93.56 83 ASP A N 1
ATOM 614 C CA . ASP A 1 83 ? -15.455 0.142 10.785 1.00 93.56 83 ASP A CA 1
ATOM 615 C C . ASP A 1 83 ? -15.006 -1.184 10.144 1.00 93.56 83 ASP A C 1
ATOM 617 O O . ASP A 1 83 ? -15.165 -2.250 10.740 1.00 93.56 83 ASP A O 1
ATOM 621 N N . ASP A 1 84 ? -14.420 -1.124 8.943 1.00 94.44 84 ASP A N 1
ATOM 622 C CA . ASP A 1 84 ? -13.897 -2.274 8.199 1.00 94.44 84 ASP A CA 1
ATOM 623 C C . ASP A 1 84 ? -12.371 -2.143 8.024 1.00 94.44 84 ASP A C 1
ATOM 625 O O . ASP A 1 84 ? -11.893 -1.084 7.601 1.00 94.44 84 ASP A O 1
ATOM 629 N N . PRO A 1 85 ? -11.580 -3.187 8.337 1.00 95.81 85 PRO A N 1
ATOM 630 C CA . PRO A 1 85 ? -10.134 -3.192 8.121 1.00 95.81 85 PRO A CA 1
ATOM 631 C C . PRO A 1 85 ? -9.697 -3.343 6.656 1.00 95.81 85 PRO A C 1
ATOM 633 O O . PRO A 1 85 ? -8.495 -3.417 6.385 1.00 95.81 85 PRO A O 1
ATOM 636 N N . THR A 1 86 ? -10.625 -3.434 5.709 1.00 97.31 86 THR A N 1
ATOM 637 C CA . THR A 1 86 ? -10.356 -3.500 4.273 1.00 97.31 86 THR A CA 1
ATOM 638 C C . THR A 1 86 ? -10.659 -2.166 3.596 1.00 97.31 86 THR A C 1
ATOM 640 O O . THR A 1 86 ? -11.560 -1.430 3.989 1.00 97.31 86 THR A O 1
ATOM 643 N N . ILE A 1 87 ? -9.863 -1.829 2.580 1.00 97.44 87 ILE A N 1
ATOM 644 C CA . ILE A 1 87 ? -10.070 -0.641 1.749 1.00 97.44 87 ILE A CA 1
ATOM 645 C C . ILE A 1 87 ? -10.468 -1.135 0.363 1.00 97.44 87 ILE A C 1
ATOM 647 O O . ILE A 1 87 ? -9.754 -1.953 -0.220 1.00 97.44 87 ILE A O 1
ATOM 651 N N . ASP A 1 88 ? -11.595 -0.639 -0.147 1.00 96.19 88 ASP A N 1
ATOM 652 C CA . ASP A 1 88 ? -12.033 -0.914 -1.514 1.00 96.19 88 ASP A CA 1
ATOM 653 C C . ASP A 1 88 ? -10.992 -0.393 -2.519 1.00 96.19 88 ASP A C 1
ATOM 655 O O . ASP A 1 88 ? -10.450 0.702 -2.359 1.00 96.19 88 ASP A O 1
ATOM 659 N N . LEU A 1 89 ? -10.712 -1.174 -3.560 1.00 94.62 89 LEU A N 1
ATOM 660 C CA . LEU A 1 89 ? -9.777 -0.801 -4.620 1.00 94.62 89 LEU A CA 1
ATOM 661 C C . LEU A 1 89 ? -10.265 0.417 -5.409 1.00 94.62 89 LEU A C 1
ATOM 663 O O . LEU A 1 89 ? -9.439 1.186 -5.895 1.00 94.62 89 LEU A O 1
ATOM 667 N N . ASP A 1 90 ? -11.582 0.615 -5.477 1.00 95.94 90 ASP A N 1
ATOM 668 C CA . ASP A 1 90 ? -12.196 1.772 -6.130 1.00 95.94 90 ASP A CA 1
ATOM 669 C C . ASP A 1 90 ? -12.277 2.999 -5.198 1.00 95.94 90 ASP A C 1
ATOM 671 O O . ASP A 1 90 ? -12.749 4.069 -5.594 1.00 95.94 90 ASP A O 1
ATOM 675 N N . ALA A 1 91 ? -11.821 2.884 -3.942 1.00 95.94 91 ALA A N 1
ATOM 676 C CA . ALA A 1 91 ? -11.819 4.006 -3.015 1.00 95.94 91 ALA A CA 1
ATOM 677 C C . ALA A 1 91 ? -10.770 5.059 -3.425 1.00 95.94 91 ALA A C 1
ATOM 679 O O . ALA A 1 91 ? -9.627 4.707 -3.732 1.00 95.94 91 ALA A O 1
ATOM 680 N N . PRO A 1 92 ? -11.063 6.367 -3.277 1.00 97.44 92 PRO A N 1
ATOM 681 C CA . PRO A 1 92 ? -10.094 7.431 -3.566 1.00 97.44 92 PRO A CA 1
ATOM 682 C C . PRO A 1 92 ? -8.771 7.297 -2.796 1.00 97.44 92 PRO A C 1
ATOM 684 O O . PRO A 1 92 ? -7.714 7.726 -3.253 1.00 97.44 92 PRO A O 1
ATOM 687 N N . LEU A 1 93 ? -8.811 6.691 -1.605 1.00 97.19 93 LEU A N 1
ATOM 688 C CA . LEU A 1 93 ? -7.612 6.418 -0.817 1.00 97.19 93 LEU A CA 1
ATOM 689 C C . LEU A 1 93 ? -6.722 5.345 -1.465 1.00 97.19 93 LEU A C 1
ATOM 691 O O . LEU A 1 93 ? -5.498 5.464 -1.410 1.00 97.19 93 LEU A O 1
ATOM 695 N N . ALA A 1 94 ? -7.318 4.320 -2.079 1.00 97.62 94 ALA A N 1
ATOM 696 C CA . ALA A 1 94 ? -6.596 3.262 -2.775 1.00 97.62 94 ALA A CA 1
ATOM 697 C C . ALA A 1 94 ? -5.927 3.791 -4.050 1.00 97.62 94 ALA A C 1
ATOM 699 O O . ALA A 1 94 ? -4.764 3.464 -4.295 1.00 97.62 94 ALA A O 1
ATOM 700 N N . GLU A 1 95 ? -6.611 4.662 -4.796 1.00 97.50 95 GLU A N 1
ATOM 701 C CA . GLU A 1 95 ? -6.041 5.406 -5.927 1.00 97.50 95 GLU A CA 1
ATOM 702 C C . GLU A 1 95 ? -4.871 6.281 -5.463 1.00 97.50 95 GLU A C 1
ATOM 704 O O . GLU A 1 95 ? -3.765 6.200 -5.999 1.00 97.50 95 GLU A O 1
ATOM 709 N N . LYS A 1 96 ? -5.058 7.050 -4.382 1.00 98.19 96 LYS A N 1
ATOM 710 C CA . LYS A 1 96 ? -3.996 7.924 -3.876 1.00 98.19 96 LYS A CA 1
ATOM 711 C C . LYS A 1 96 ? -2.776 7.151 -3.389 1.00 98.19 96 LYS A C 1
ATOM 713 O O . LYS A 1 96 ? -1.643 7.602 -3.559 1.00 98.19 96 LYS A O 1
ATOM 718 N N . LEU A 1 97 ? -2.998 5.991 -2.775 1.00 98.06 97 LEU A N 1
ATOM 719 C CA . LEU A 1 97 ? -1.918 5.098 -2.388 1.00 98.06 97 LEU A CA 1
ATOM 720 C C . LEU A 1 97 ? -1.186 4.571 -3.626 1.00 98.06 97 LEU A C 1
ATOM 722 O O . LEU A 1 97 ? 0.043 4.553 -3.626 1.00 98.06 97 LEU A O 1
ATOM 726 N N . MET A 1 98 ? -1.908 4.209 -4.687 1.00 96.88 98 MET A N 1
ATOM 727 C CA . MET A 1 98 ? -1.312 3.760 -5.946 1.00 96.88 98 MET A CA 1
ATOM 728 C C . MET A 1 98 ? -0.403 4.832 -6.551 1.00 96.88 98 MET A C 1
ATOM 730 O O . MET A 1 98 ? 0.741 4.516 -6.864 1.00 96.88 98 MET A O 1
ATOM 734 N N . GLU A 1 99 ? -0.820 6.102 -6.580 1.00 96.94 99 GLU A N 1
ATOM 735 C CA . GLU A 1 99 ? 0.036 7.208 -7.043 1.00 96.94 99 GLU A CA 1
ATOM 736 C C . GLU A 1 99 ? 1.361 7.303 -6.259 1.00 96.94 99 GLU A C 1
ATOM 738 O O . GLU A 1 99 ? 2.414 7.620 -6.822 1.00 96.94 99 GLU A O 1
ATOM 743 N N . PHE A 1 100 ? 1.347 7.046 -4.944 1.00 97.00 100 PHE A N 1
ATOM 744 C CA . PHE A 1 100 ? 2.584 7.016 -4.154 1.00 97.00 100 PHE A CA 1
ATOM 745 C C . PHE A 1 100 ? 3.499 5.868 -4.583 1.00 97.00 100 PHE A C 1
ATOM 747 O O . PHE A 1 100 ? 4.709 6.074 -4.718 1.00 97.00 100 PHE A O 1
ATOM 754 N N . TYR A 1 101 ? 2.935 4.682 -4.820 1.00 95.62 101 TYR A N 1
ATOM 755 C CA . TYR A 1 101 ? 3.690 3.527 -5.298 1.00 95.62 101 TYR A CA 1
ATOM 756 C C . TYR A 1 101 ? 4.209 3.730 -6.723 1.00 95.62 101 TYR A C 1
ATOM 758 O O . TYR A 1 1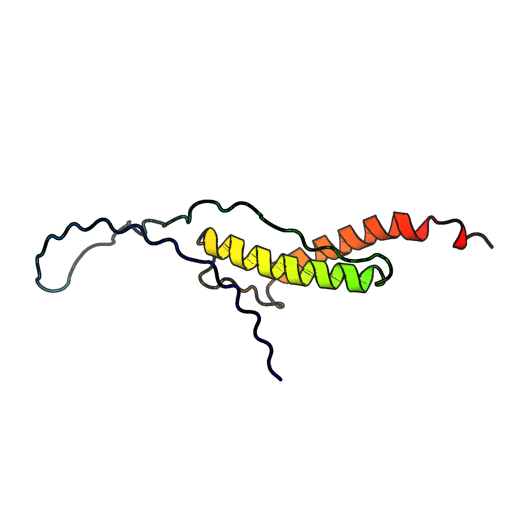01 ? 5.353 3.379 -6.994 1.00 95.62 101 TYR A O 1
ATOM 766 N N . GLU A 1 102 ? 3.447 4.344 -7.624 1.00 93.88 102 GLU A N 1
ATOM 767 C CA . GLU A 1 102 ? 3.900 4.691 -8.977 1.00 93.88 102 GLU A CA 1
ATOM 768 C C . GLU A 1 102 ? 5.106 5.629 -8.937 1.00 93.88 102 GLU A C 1
ATOM 770 O O . GLU A 1 102 ? 6.162 5.307 -9.478 1.00 93.88 102 GLU A O 1
ATOM 775 N N . ARG A 1 103 ? 5.015 6.732 -8.186 1.00 94.31 103 ARG A N 1
ATOM 776 C CA . ARG A 1 103 ? 6.124 7.691 -8.041 1.00 94.31 103 ARG A CA 1
ATOM 777 C C . ARG A 1 103 ? 7.363 7.071 -7.401 1.00 94.31 103 ARG A C 1
ATOM 779 O O . ARG A 1 103 ? 8.495 7.424 -7.748 1.00 94.31 103 ARG A O 1
ATOM 786 N N . MET A 1 104 ? 7.166 6.168 -6.441 1.00 93.50 104 MET A N 1
ATOM 787 C CA . MET A 1 104 ? 8.258 5.393 -5.856 1.00 93.50 104 MET A CA 1
ATOM 788 C C . MET A 1 104 ? 8.890 4.474 -6.909 1.00 93.50 104 MET A C 1
ATOM 790 O O . MET A 1 104 ? 10.115 4.442 -7.021 1.00 93.50 104 MET A O 1
ATOM 794 N N . GLY A 1 105 ? 8.072 3.787 -7.706 1.00 91.06 105 GLY A N 1
ATOM 795 C CA . GLY A 1 105 ? 8.496 2.966 -8.837 1.00 91.06 105 GLY A CA 1
ATOM 796 C C . GLY A 1 105 ? 9.332 3.753 -9.845 1.00 91.06 105 GLY A C 1
ATOM 797 O O . GLY A 1 105 ? 10.454 3.345 -10.133 1.00 91.06 105 GLY A O 1
ATOM 798 N N . ASP A 1 106 ? 8.864 4.920 -10.288 1.00 89.75 106 ASP A N 1
ATOM 799 C CA . ASP A 1 106 ? 9.591 5.811 -11.206 1.00 89.75 106 ASP A CA 1
ATOM 800 C C . ASP A 1 106 ? 10.965 6.203 -10.654 1.00 89.75 106 ASP A C 1
ATOM 802 O O . ASP A 1 106 ? 11.984 6.158 -11.348 1.00 89.75 106 ASP A O 1
ATOM 806 N N . THR A 1 107 ? 11.013 6.546 -9.365 1.00 89.12 107 THR A N 1
ATOM 807 C CA . THR A 1 107 ? 12.260 6.921 -8.689 1.00 89.12 107 THR A CA 1
ATOM 808 C C . THR A 1 107 ? 13.229 5.739 -8.609 1.00 89.12 107 THR A C 1
ATOM 810 O O . THR A 1 107 ? 14.436 5.904 -8.802 1.00 89.12 107 THR A O 1
ATOM 813 N N . LEU A 1 108 ? 12.728 4.529 -8.347 1.00 87.00 108 LEU A N 1
ATOM 814 C CA . LEU A 1 108 ? 13.536 3.310 -8.352 1.00 87.00 108 LEU A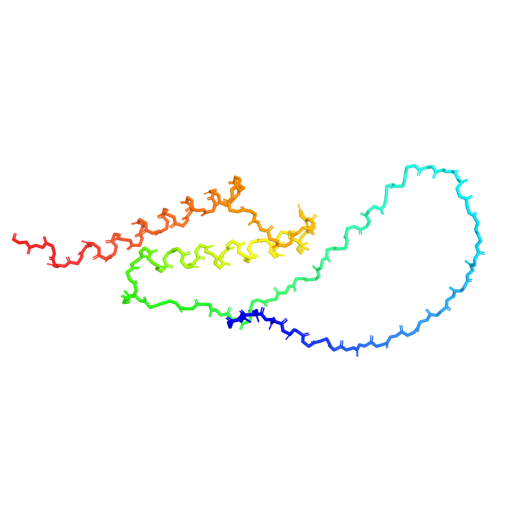 CA 1
ATOM 815 C C . LEU A 1 108 ? 14.013 2.965 -9.767 1.00 87.00 108 LEU A C 1
ATOM 817 O O . LEU A 1 108 ? 15.167 2.571 -9.935 1.00 87.00 108 LEU A O 1
ATOM 821 N N . ALA A 1 109 ? 13.176 3.168 -10.785 1.00 84.75 109 ALA A N 1
ATOM 822 C CA . ALA A 1 109 ? 13.493 2.882 -12.179 1.00 84.75 109 ALA A CA 1
ATOM 823 C C . ALA A 1 109 ? 14.716 3.666 -12.670 1.00 84.75 109 ALA A C 1
ATOM 825 O O . ALA A 1 109 ? 15.506 3.115 -13.434 1.00 84.75 109 ALA A O 1
ATOM 826 N N . LEU A 1 110 ? 14.950 4.888 -12.173 1.00 83.31 110 LEU A N 1
ATOM 827 C CA . LEU A 1 110 ? 16.166 5.660 -12.473 1.00 83.31 110 LEU A CA 1
ATOM 828 C C . LEU A 1 110 ? 17.454 4.884 -12.151 1.00 83.31 110 LEU A C 1
ATOM 830 O O . LEU A 1 110 ? 18.434 4.968 -12.891 1.00 83.31 110 LEU A O 1
ATOM 834 N N . GLN A 1 111 ? 17.452 4.091 -11.078 1.00 74.12 111 GLN A N 1
ATOM 835 C CA . GLN A 1 111 ? 18.612 3.300 -10.657 1.00 74.12 111 GLN A CA 1
ATOM 836 C C . GLN A 1 111 ? 18.820 2.053 -11.527 1.00 74.12 111 GLN A C 1
ATOM 838 O O . GLN A 1 111 ? 19.952 1.604 -11.696 1.00 74.12 111 GLN A O 1
ATOM 843 N N . TYR A 1 112 ? 17.751 1.512 -12.117 1.00 68.56 112 TYR A N 1
ATOM 844 C CA . TYR A 1 112 ? 17.823 0.370 -13.035 1.00 68.56 112 TYR A CA 1
ATOM 845 C C . TYR A 1 112 ? 18.116 0.806 -14.481 1.00 68.56 112 TYR A C 1
ATOM 847 O O . TYR A 1 112 ? 18.883 0.147 -15.189 1.00 68.56 112 TYR A O 1
ATOM 855 N N . GLY A 1 113 ? 17.562 1.944 -14.905 1.00 64.81 113 GLY A N 1
ATOM 856 C CA . GLY A 1 113 ? 17.700 2.515 -16.246 1.00 64.81 113 GLY A CA 1
ATOM 857 C C . GLY A 1 113 ? 19.022 3.245 -16.509 1.00 64.81 113 GLY A C 1
ATOM 858 O O . GLY A 1 113 ? 19.374 3.443 -17.666 1.00 64.81 113 GLY A O 1
ATOM 859 N N . GLY A 1 114 ? 19.781 3.607 -15.468 1.00 58.69 114 GLY A N 1
ATOM 860 C CA . GLY A 1 114 ? 21.108 4.234 -15.584 1.00 58.69 114 GLY A CA 1
ATOM 861 C C . GLY A 1 114 ? 22.280 3.259 -15.775 1.00 58.69 114 GLY A C 1
ATOM 862 O O . GLY A 1 114 ? 23.437 3.677 -15.765 1.00 58.69 114 GLY A O 1
ATOM 863 N N . SER A 1 115 ? 22.017 1.956 -15.908 1.00 56.50 115 SER A N 1
ATOM 864 C CA . SER A 1 115 ? 23.071 0.954 -16.081 1.00 56.50 115 SER A CA 1
ATOM 865 C C . SER A 1 115 ? 23.699 1.025 -17.495 1.00 56.50 115 SER A C 1
ATOM 867 O O . SER A 1 115 ? 22.998 1.321 -18.465 1.00 56.50 115 SER A O 1
ATOM 869 N N . PRO A 1 116 ? 25.009 0.726 -17.674 1.00 49.94 116 PRO A N 1
ATOM 870 C CA . PRO A 1 116 ? 25.709 0.799 -18.972 1.00 49.94 116 PRO A CA 1
ATOM 871 C C . PRO A 1 116 ? 25.122 -0.059 -20.105 1.00 49.94 116 PRO A C 1
ATOM 873 O O . PRO A 1 116 ? 25.599 0.009 -21.233 1.00 49.94 116 PRO A O 1
ATOM 876 N N . ALA A 1 117 ? 24.088 -0.857 -19.831 1.00 56.44 117 ALA A N 1
ATOM 877 C CA . ALA A 1 117 ? 23.364 -1.653 -20.814 1.00 56.44 117 ALA A CA 1
ATOM 878 C C . ALA A 1 117 ? 22.614 -0.811 -21.870 1.00 56.44 117 ALA A C 1
ATOM 880 O O . ALA A 1 117 ? 22.141 -1.374 -22.856 1.00 56.44 117 ALA A O 1
ATOM 881 N N . HIS A 1 118 ? 22.507 0.512 -21.686 1.00 54.25 118 HIS A N 1
ATOM 882 C CA . HIS A 1 118 ? 21.843 1.424 -22.624 1.00 54.25 118 HIS A CA 1
ATOM 883 C C . HIS A 1 118 ? 22.795 2.248 -23.516 1.00 54.25 118 HIS A C 1
ATOM 885 O O . HIS A 1 118 ? 22.326 3.056 -24.313 1.00 54.25 118 HIS A O 1
ATOM 891 N N . ASN A 1 119 ? 24.117 2.050 -23.434 1.00 39.72 119 ASN A N 1
ATOM 892 C CA . ASN A 1 119 ? 25.051 2.644 -24.398 1.00 39.72 119 ASN A CA 1
ATOM 893 C C . ASN A 1 119 ? 25.216 1.697 -25.599 1.00 39.72 119 ASN A C 1
ATOM 895 O O . ASN A 1 119 ? 25.804 0.623 -25.462 1.00 39.72 119 ASN A O 1
ATOM 899 N N . LYS A 1 120 ? 24.685 2.091 -26.760 1.00 45.19 120 LYS A N 1
ATOM 900 C CA . LYS A 1 120 ? 25.038 1.525 -28.070 1.00 45.19 120 LYS A CA 1
ATOM 901 C C . LYS A 1 120 ? 25.931 2.497 -28.820 1.00 45.19 120 LYS A C 1
ATOM 903 O O . LYS A 1 120 ? 25.618 3.705 -28.777 1.00 45.19 120 LYS A O 1
#

Foldseek 3Di:
DDDDDDDDDDDDDDDDDDDDDDDDDDDDDDDDPDPPPPQDDDDDDPDDDDDDPVPPLVVVLVVVLVVVQLVVLCVCVSRVVDVGSHDDCPDPVSVVSSVVSVVVSVVVVCVVVPDPPPDD